Protein AF-A0A5B8LHS2-F1 (afdb_monomer_lite)

Sequence (68 aa):
MFSSKIFRSRYAALFWAAGIVWTAYDVAEANASDPATGNAAVATDQTGDAINAADVGALVNALGDAGK

Foldseek 3Di:
DPPPVCVVDPVSVVVVVVVVVVVVVVVCVVVDDDVVVVVPPQDADPVRHRDDPVNVVVVVVVVVVVVD

Radius of gyration: 27.37 Å; chains: 1; bounding box: 34×45×67 Å

pLDDT: mean 77.46, std 11.82, range [51.25, 94.62]

Organism: NCBI:txid1813879

Secondary structure (DSSP, 8-state):
---GGGGGSHHHHHHHHHHHHHHHHHHHHHTPPPHHHHT----B-TTSPBP-HHHHHHHHHHHHHHT-

Structure (mmCIF, N/CA/C/O backbone):
data_AF-A0A5B8LHS2-F1
#
_entry.id   AF-A0A5B8LHS2-F1
#
loop_
_atom_site.group_PDB
_atom_site.id
_atom_site.type_symbol
_atom_site.label_atom_id
_atom_site.label_alt_id
_atom_site.label_comp_id
_atom_site.label_asym_id
_atom_site.label_entity_id
_atom_site.label_seq_id
_atom_site.pdbx_PDB_ins_code
_atom_site.Cartn_x
_atom_site.Cartn_y
_atom_site.Cartn_z
_atom_site.occupancy
_atom_site.B_iso_or_equiv
_atom_site.auth_seq_id
_atom_site.auth_comp_id
_atom_site.auth_asym_id
_atom_site.auth_atom_id
_atom_site.pdbx_PDB_model_num
ATOM 1 N N . MET A 1 1 ? -3.589 -19.583 28.905 1.00 51.25 1 MET A N 1
ATOM 2 C CA . MET A 1 1 ? -4.960 -19.068 29.124 1.00 51.25 1 MET A CA 1
ATOM 3 C C . MET A 1 1 ? -4.925 -17.561 28.924 1.00 51.25 1 MET A C 1
ATOM 5 O O . MET A 1 1 ? -4.491 -16.848 29.820 1.00 51.25 1 MET A O 1
ATOM 9 N N . PHE A 1 2 ? -5.264 -17.075 27.728 1.00 54.56 2 PHE A N 1
ATOM 10 C CA . PHE A 1 2 ? -5.322 -15.635 27.479 1.00 54.56 2 PHE A CA 1
ATOM 11 C C . PHE A 1 2 ? -6.486 -15.064 28.288 1.00 54.56 2 PHE A C 1
ATOM 13 O O . PHE A 1 2 ? -7.626 -15.495 28.145 1.00 54.56 2 PHE A O 1
ATOM 20 N N . SER A 1 3 ? -6.178 -14.169 29.221 1.00 59.88 3 SER A N 1
ATOM 21 C CA . SER A 1 3 ? -7.164 -13.577 30.116 1.00 59.88 3 SER A CA 1
ATOM 22 C C . SER A 1 3 ? -8.132 -12.725 29.291 1.00 59.88 3 SER A C 1
ATOM 24 O O . SER A 1 3 ? -7.787 -11.614 28.891 1.00 59.88 3 SER A O 1
ATOM 26 N N . SER A 1 4 ? -9.360 -13.210 29.061 1.00 59.06 4 SER A N 1
ATOM 27 C CA . SER A 1 4 ? -10.450 -12.492 28.364 1.00 59.06 4 SER A CA 1
ATOM 28 C C . SER A 1 4 ? -10.838 -11.151 29.011 1.00 59.06 4 SER A C 1
ATOM 30 O O . SER A 1 4 ? -11.748 -10.465 28.552 1.00 59.06 4 SER A O 1
ATOM 32 N N . LYS A 1 5 ? -10.142 -10.741 30.077 1.00 59.97 5 LYS A N 1
ATOM 33 C CA . LYS A 1 5 ? -10.341 -9.487 30.804 1.00 59.97 5 LYS A CA 1
ATOM 34 C C . LYS A 1 5 ? -9.935 -8.247 30.001 1.00 59.97 5 LYS A C 1
ATOM 36 O O . LYS A 1 5 ? -10.414 -7.167 30.341 1.00 59.97 5 LYS A O 1
ATOM 41 N N . ILE A 1 6 ? -9.133 -8.379 28.934 1.00 59.66 6 ILE A N 1
ATOM 42 C CA . ILE A 1 6 ? -8.802 -7.248 28.043 1.00 59.66 6 ILE A CA 1
ATOM 43 C C . ILE A 1 6 ? -10.063 -6.682 27.362 1.00 59.66 6 ILE A C 1
ATOM 45 O O . ILE A 1 6 ? -10.187 -5.471 27.205 1.00 59.66 6 ILE A O 1
ATOM 49 N N . PHE A 1 7 ? -11.054 -7.536 27.072 1.00 57.59 7 PHE A N 1
ATOM 50 C CA . PHE A 1 7 ? -12.293 -7.146 26.389 1.00 57.59 7 PHE A CA 1
ATOM 51 C C . PHE A 1 7 ? -13.367 -6.566 27.319 1.00 57.59 7 PHE A C 1
ATOM 53 O O . PHE A 1 7 ? -14.402 -6.101 26.854 1.00 57.59 7 PHE A O 1
ATOM 60 N N . ARG A 1 8 ? -13.140 -6.549 28.640 1.00 62.62 8 ARG A N 1
ATOM 61 C CA . ARG A 1 8 ? -14.069 -5.917 29.597 1.00 62.62 8 ARG A CA 1
ATOM 62 C C . ARG A 1 8 ? -13.971 -4.393 29.538 1.00 62.62 8 ARG A C 1
ATOM 64 O O . ARG A 1 8 ? -14.963 -3.698 29.750 1.00 62.62 8 ARG A O 1
ATOM 71 N N . SER A 1 9 ? -12.775 -3.865 29.286 1.00 75.94 9 SER A N 1
ATOM 72 C CA . SER A 1 9 ? -12.556 -2.428 29.151 1.00 75.94 9 SER A CA 1
ATOM 73 C C . SER A 1 9 ? -12.688 -2.035 27.686 1.00 75.94 9 SER A C 1
ATOM 75 O O . SER A 1 9 ? -11.816 -2.336 26.876 1.00 75.94 9 SER A O 1
ATOM 77 N N . ARG A 1 10 ? -13.767 -1.314 27.367 1.00 76.44 10 ARG A N 1
ATOM 78 C CA . ARG A 1 10 ? -14.006 -0.720 26.041 1.00 76.44 10 ARG A CA 1
ATOM 79 C C . ARG A 1 10 ? -12.787 0.030 25.496 1.00 76.44 10 ARG A C 1
ATOM 81 O O . ARG A 1 10 ? -12.469 -0.097 24.324 1.00 76.44 10 ARG A O 1
ATOM 88 N N . TYR A 1 11 ? -12.065 0.751 26.354 1.00 86.50 11 TYR A N 1
ATOM 89 C CA . TYR A 1 11 ? -10.882 1.507 25.946 1.00 86.50 11 TYR A CA 1
ATOM 90 C C . TYR A 1 11 ? -9.662 0.611 25.717 1.00 86.50 11 TYR A C 1
ATOM 92 O O . TYR A 1 11 ? -8.942 0.813 24.747 1.00 86.50 11 TYR A O 1
ATOM 100 N N . ALA A 1 12 ? -9.450 -0.412 26.550 1.00 83.50 12 ALA A N 1
ATOM 101 C CA . ALA A 1 12 ? -8.343 -1.349 26.347 1.00 83.50 12 ALA A CA 1
ATOM 102 C C . ALA A 1 12 ? -8.518 -2.160 25.054 1.00 83.50 12 ALA A C 1
ATOM 104 O O . ALA A 1 12 ? -7.546 -2.384 24.341 1.00 83.50 12 ALA A O 1
ATOM 105 N N . ALA A 1 13 ? -9.758 -2.537 24.722 1.00 84.56 13 ALA A N 1
ATOM 106 C CA . ALA A 1 13 ? -10.076 -3.199 23.462 1.00 84.56 13 ALA A CA 1
ATOM 107 C C . ALA A 1 13 ? -9.757 -2.314 22.243 1.00 84.56 13 ALA A C 1
ATOM 109 O O . ALA A 1 13 ? -9.204 -2.815 21.268 1.00 84.56 13 ALA A O 1
ATOM 110 N N . LEU A 1 14 ? -10.040 -1.006 22.311 1.00 88.62 14 LEU A N 1
ATOM 111 C CA . LEU A 1 14 ? -9.702 -0.064 21.236 1.00 88.62 14 LEU A CA 1
ATOM 112 C C . LEU A 1 14 ? -8.188 0.090 21.055 1.00 88.62 14 LEU A C 1
ATOM 114 O O . LEU A 1 14 ? -7.710 0.023 19.928 1.00 88.62 14 LEU A O 1
ATOM 118 N N . PHE A 1 15 ? -7.422 0.240 22.141 1.00 89.38 15 PHE A N 1
ATOM 119 C CA . PHE A 1 15 ? -5.958 0.313 22.048 1.00 89.38 15 PHE A CA 1
ATOM 120 C C . PHE A 1 15 ? -5.343 -0.988 21.526 1.00 89.38 15 PHE A C 1
ATOM 122 O O . PHE A 1 15 ? -4.392 -0.959 20.749 1.00 89.38 15 PHE A O 1
ATOM 129 N N . TRP A 1 16 ? -5.914 -2.129 21.907 1.00 89.25 16 TRP A N 1
ATOM 130 C CA . TRP A 1 16 ? -5.491 -3.425 21.393 1.00 89.25 16 TRP A CA 1
ATOM 131 C C . TRP A 1 16 ? -5.785 -3.571 19.894 1.00 89.25 16 TRP A C 1
ATOM 133 O O . TRP A 1 16 ? -4.903 -3.956 19.130 1.00 89.25 16 TRP A O 1
ATOM 143 N N . ALA A 1 17 ? -6.988 -3.192 19.456 1.00 90.06 17 ALA A N 1
ATOM 144 C CA . ALA A 1 17 ? -7.355 -3.187 18.044 1.00 90.06 17 ALA A CA 1
ATOM 145 C C . ALA A 1 17 ? -6.469 -2.235 17.224 1.00 90.06 17 ALA A C 1
ATOM 147 O O . ALA A 1 17 ? -6.007 -2.614 16.152 1.00 90.06 17 ALA A O 1
ATOM 148 N N . ALA A 1 18 ? -6.172 -1.040 17.744 1.00 92.19 18 ALA A N 1
ATOM 149 C CA . ALA A 1 18 ? -5.268 -0.091 17.098 1.00 92.19 18 ALA A CA 1
ATOM 150 C C . ALA A 1 18 ? -3.863 -0.682 16.896 1.00 92.19 18 ALA A C 1
ATOM 152 O O . ALA A 1 18 ? -3.294 -0.536 15.819 1.00 92.19 18 ALA A O 1
ATOM 153 N N . GLY A 1 19 ? -3.336 -1.410 17.888 1.00 93.81 19 GLY A N 1
ATOM 154 C CA . GLY A 1 19 ? -2.061 -2.119 17.756 1.00 93.81 19 GLY A CA 1
ATOM 155 C C . GLY A 1 19 ? -2.078 -3.181 16.653 1.00 93.81 19 GLY A C 1
ATOM 156 O O . GLY A 1 19 ? -1.133 -3.273 15.876 1.00 93.81 19 GLY A O 1
ATOM 157 N N . ILE A 1 20 ? -3.169 -3.939 16.521 1.00 94.19 20 ILE A N 1
ATOM 158 C CA . ILE A 1 20 ? -3.304 -4.934 15.446 1.00 94.19 20 ILE A CA 1
ATOM 159 C C . ILE A 1 20 ? -3.357 -4.262 14.078 1.00 94.19 20 ILE A C 1
ATOM 161 O O . ILE A 1 20 ? -2.622 -4.665 13.180 1.00 94.19 20 ILE A O 1
ATOM 165 N N . VAL A 1 21 ? -4.189 -3.230 13.925 1.00 94.62 21 VAL A N 1
ATOM 166 C CA . VAL A 1 21 ? -4.309 -2.485 12.663 1.00 94.62 21 VAL A CA 1
ATOM 167 C C . VAL A 1 21 ? -2.963 -1.883 12.264 1.00 94.62 21 VAL A C 1
ATOM 169 O O . VAL A 1 21 ? -2.579 -1.995 11.104 1.00 94.62 21 VAL A O 1
ATOM 172 N N . TRP A 1 22 ? -2.217 -1.331 13.226 1.00 93.12 22 TRP A N 1
ATOM 173 C CA . TRP A 1 22 ? -0.862 -0.831 13.001 1.00 93.12 22 TRP A CA 1
ATOM 174 C C . TRP A 1 22 ? 0.069 -1.922 12.460 1.00 93.12 22 TRP A C 1
ATOM 176 O O . TRP A 1 22 ? 0.685 -1.744 11.416 1.00 93.12 22 TRP A O 1
ATOM 186 N N . THR A 1 23 ? 0.141 -3.078 13.126 1.00 92.31 23 THR A N 1
ATOM 187 C CA . THR A 1 23 ? 1.023 -4.175 12.683 1.00 92.31 23 THR A CA 1
ATOM 188 C C . THR A 1 23 ? 0.623 -4.758 11.328 1.00 92.31 23 THR A C 1
ATOM 190 O O . THR A 1 23 ? 1.488 -5.105 10.532 1.00 92.31 23 THR A O 1
ATOM 193 N N . ALA A 1 24 ? -0.676 -4.845 11.038 1.00 90.75 24 ALA A N 1
ATOM 194 C CA . ALA A 1 24 ? -1.165 -5.300 9.742 1.00 90.75 24 ALA A CA 1
ATOM 195 C C . ALA A 1 24 ? -0.777 -4.327 8.621 1.00 90.75 24 ALA A C 1
ATOM 197 O O . ALA A 1 24 ? -0.401 -4.772 7.540 1.00 90.75 24 ALA A O 1
ATOM 198 N N . TYR A 1 25 ? -0.846 -3.020 8.890 1.00 90.38 25 TYR A N 1
ATOM 199 C CA . TYR A 1 25 ? -0.412 -1.988 7.955 1.00 90.38 25 TYR A CA 1
ATOM 200 C C . TYR A 1 25 ? 1.093 -2.084 7.671 1.00 90.38 25 TYR A C 1
ATOM 202 O O . TYR A 1 25 ? 1.474 -2.163 6.510 1.00 90.38 25 TYR A O 1
ATOM 210 N N . ASP A 1 26 ? 1.926 -2.182 8.709 1.00 88.81 26 ASP A N 1
ATOM 211 C CA . ASP A 1 26 ? 3.388 -2.286 8.575 1.00 88.81 26 ASP A CA 1
ATOM 212 C C . ASP A 1 26 ? 3.805 -3.528 7.755 1.00 88.81 26 ASP A C 1
ATOM 214 O O . ASP A 1 26 ? 4.618 -3.459 6.835 1.00 88.81 26 ASP A O 1
ATOM 218 N N . VAL A 1 27 ? 3.157 -4.675 8.001 1.00 87.50 27 VAL A N 1
ATOM 219 C CA . VAL A 1 27 ? 3.378 -5.905 7.219 1.00 87.50 27 VAL A CA 1
ATOM 220 C C . VAL A 1 27 ? 2.894 -5.763 5.773 1.00 87.50 27 VAL A C 1
ATOM 222 O O . VAL A 1 27 ? 3.549 -6.264 4.858 1.00 87.50 27 VAL A O 1
ATOM 225 N N . ALA A 1 28 ? 1.749 -5.118 5.546 1.00 84.94 28 ALA A N 1
ATOM 226 C CA . ALA A 1 28 ? 1.224 -4.907 4.202 1.00 84.94 28 ALA A CA 1
ATOM 227 C C . ALA A 1 28 ? 2.109 -3.950 3.394 1.00 84.94 28 ALA A C 1
ATOM 229 O O . ALA A 1 28 ? 2.353 -4.215 2.221 1.00 84.94 28 ALA A O 1
ATOM 230 N N . GLU A 1 29 ? 2.626 -2.889 4.017 1.00 83.38 29 GLU A N 1
ATOM 231 C CA . GLU A 1 29 ? 3.557 -1.946 3.394 1.00 83.38 29 GLU A CA 1
ATOM 232 C C . GLU A 1 29 ? 4.887 -2.624 3.047 1.00 83.38 29 GLU A C 1
ATOM 234 O O . GLU A 1 29 ? 5.368 -2.486 1.926 1.00 83.38 29 GLU A O 1
ATOM 239 N N . ALA A 1 30 ? 5.436 -3.450 3.943 1.00 79.88 30 ALA A N 1
ATOM 240 C CA . ALA A 1 30 ? 6.667 -4.198 3.680 1.00 79.88 30 ALA A CA 1
ATOM 241 C C . ALA A 1 30 ? 6.563 -5.168 2.485 1.00 79.88 30 ALA A C 1
ATOM 243 O O . ALA A 1 30 ? 7.578 -5.531 1.894 1.00 79.88 30 ALA A O 1
ATOM 244 N N . ASN A 1 31 ? 5.348 -5.599 2.134 1.00 73.69 31 ASN A N 1
ATOM 245 C CA . ASN A 1 31 ? 5.075 -6.466 0.984 1.00 73.69 31 ASN A CA 1
ATOM 246 C C . ASN A 1 31 ? 4.366 -5.726 -0.158 1.00 73.69 31 ASN A C 1
ATOM 248 O O . ASN A 1 31 ? 3.948 -6.359 -1.134 1.00 73.69 31 ASN A O 1
ATOM 252 N N . ALA A 1 32 ? 4.198 -4.407 -0.048 1.00 75.38 32 ALA A N 1
ATOM 253 C CA . ALA A 1 32 ? 3.584 -3.621 -1.096 1.00 75.38 32 ALA A CA 1
ATOM 254 C C . ALA A 1 32 ? 4.503 -3.656 -2.318 1.00 75.38 32 ALA A C 1
ATOM 256 O O . ALA A 1 32 ? 5.677 -3.295 -2.258 1.00 75.38 32 ALA A O 1
ATOM 257 N N . SER A 1 33 ? 3.962 -4.134 -3.437 1.00 70.25 33 SER A N 1
ATOM 258 C CA . SER A 1 33 ? 4.647 -4.021 -4.720 1.00 70.25 33 SER A CA 1
ATOM 259 C C . SER A 1 33 ? 4.793 -2.543 -5.062 1.00 70.25 33 SER A C 1
ATOM 261 O O . SER A 1 33 ? 3.853 -1.774 -4.850 1.00 70.25 33 SER A O 1
ATOM 263 N N . ASP A 1 34 ? 5.955 -2.153 -5.586 1.00 73.25 34 ASP A N 1
ATOM 264 C CA . ASP A 1 34 ? 6.181 -0.783 -6.034 1.00 73.25 34 ASP A CA 1
ATOM 265 C C . ASP A 1 34 ? 5.080 -0.404 -7.051 1.00 73.25 34 ASP A C 1
ATOM 267 O O . ASP A 1 34 ? 4.928 -1.071 -8.083 1.00 73.25 34 ASP A O 1
ATOM 271 N N . PRO A 1 35 ? 4.265 0.634 -6.777 1.00 66.75 35 PRO A N 1
ATOM 272 C CA . PRO A 1 35 ? 3.193 1.039 -7.679 1.00 66.75 35 PRO A CA 1
ATOM 273 C C . PRO A 1 35 ? 3.713 1.431 -9.071 1.00 66.75 35 PRO A C 1
ATOM 275 O O . PRO A 1 35 ? 2.957 1.365 -10.042 1.00 66.75 35 PRO A O 1
ATOM 278 N N . ALA A 1 36 ? 4.998 1.779 -9.209 1.00 65.12 36 ALA A N 1
ATOM 279 C CA . ALA A 1 36 ? 5.623 2.031 -10.502 1.00 65.12 36 ALA A CA 1
ATOM 280 C C . ALA A 1 36 ? 5.765 0.759 -11.356 1.00 65.12 36 ALA A C 1
ATOM 282 O O . ALA A 1 36 ? 5.699 0.846 -12.581 1.00 65.12 36 ALA A O 1
ATOM 283 N N . THR A 1 37 ? 5.893 -0.431 -10.754 1.00 62.81 37 THR A N 1
ATOM 284 C CA . THR A 1 37 ? 6.021 -1.689 -11.513 1.00 62.81 37 THR A CA 1
ATOM 285 C C . THR A 1 37 ? 4.691 -2.135 -12.123 1.00 62.81 37 THR A C 1
ATOM 287 O O . THR A 1 37 ? 4.680 -2.739 -13.192 1.00 62.81 37 THR A O 1
ATOM 290 N N . GLY A 1 38 ? 3.562 -1.805 -11.483 1.00 60.09 38 GLY A N 1
ATOM 291 C CA . GLY A 1 38 ? 2.218 -2.066 -12.017 1.00 60.09 38 GLY A CA 1
ATOM 292 C C . GLY A 1 38 ? 1.773 -1.074 -13.099 1.00 60.09 38 GLY A C 1
ATOM 293 O O . GLY A 1 38 ? 0.952 -1.418 -13.945 1.00 60.09 38 GLY A O 1
ATOM 294 N N . ASN A 1 39 ? 2.355 0.130 -13.099 1.00 57.69 39 ASN A N 1
ATOM 295 C CA . ASN A 1 39 ? 2.070 1.209 -14.049 1.00 57.69 39 ASN A CA 1
ATOM 296 C C . ASN A 1 39 ? 3.177 1.411 -15.094 1.00 57.69 39 ASN A C 1
ATOM 298 O O . ASN A 1 39 ? 3.212 2.456 -15.746 1.00 57.69 39 ASN A O 1
ATOM 302 N N . ALA A 1 40 ? 4.064 0.431 -15.287 1.00 61.44 40 ALA A N 1
ATOM 303 C CA . ALA A 1 40 ? 5.016 0.427 -16.392 1.00 61.44 40 ALA A CA 1
ATOM 304 C C . ALA A 1 40 ? 4.272 0.200 -17.722 1.00 61.44 40 ALA A C 1
ATOM 306 O O . ALA A 1 40 ? 4.378 -0.849 -18.355 1.00 61.44 40 ALA A O 1
ATOM 307 N N . ALA A 1 41 ? 3.472 1.183 -18.139 1.00 65.94 41 ALA A N 1
ATOM 308 C CA . ALA A 1 41 ? 2.957 1.261 -19.489 1.00 65.94 41 ALA A CA 1
ATOM 309 C C . ALA A 1 41 ? 4.170 1.383 -20.412 1.00 65.94 41 ALA A C 1
ATOM 311 O O . ALA A 1 41 ? 4.909 2.368 -20.362 1.00 65.94 41 ALA A O 1
ATOM 312 N N . VAL A 1 42 ? 4.403 0.346 -21.214 1.00 71.19 42 VAL A N 1
ATOM 313 C CA . VAL A 1 42 ? 5.434 0.365 -22.248 1.00 71.19 42 VAL A CA 1
ATOM 314 C C . VAL A 1 42 ? 5.068 1.486 -23.213 1.00 71.19 42 VAL A C 1
ATOM 316 O O . VAL A 1 42 ? 4.084 1.379 -23.943 1.00 71.19 42 VAL A O 1
ATOM 319 N N . ALA A 1 43 ? 5.819 2.589 -23.169 1.00 72.38 43 ALA A N 1
ATOM 320 C CA . ALA A 1 43 ? 5.597 3.715 -24.060 1.00 72.38 43 ALA A CA 1
ATOM 321 C C . ALA A 1 43 ? 5.696 3.211 -25.503 1.00 72.38 43 ALA A C 1
ATOM 323 O O . ALA A 1 43 ? 6.677 2.570 -25.879 1.00 72.38 43 ALA A O 1
ATOM 324 N N . THR A 1 44 ? 4.635 3.430 -26.268 1.00 79.62 44 THR A N 1
ATOM 325 C CA . THR A 1 44 ? 4.465 2.883 -27.611 1.00 79.62 44 THR A CA 1
ATOM 326 C C . THR A 1 44 ? 4.478 4.027 -28.620 1.00 79.62 44 THR A C 1
ATOM 328 O O . THR A 1 44 ? 3.960 5.108 -28.325 1.00 79.62 44 THR A O 1
ATOM 331 N N . ASP A 1 45 ? 5.089 3.824 -29.783 1.00 76.12 45 ASP A N 1
ATOM 332 C CA . ASP A 1 45 ? 5.078 4.797 -30.871 1.00 76.12 45 ASP A CA 1
ATOM 333 C C . ASP A 1 45 ? 3.703 4.840 -31.578 1.00 76.12 45 ASP A C 1
ATOM 335 O O . ASP A 1 45 ? 2.771 4.108 -31.232 1.00 76.12 45 ASP A O 1
ATOM 339 N N . GLN A 1 46 ? 3.545 5.715 -32.578 1.00 76.62 46 GLN A N 1
ATOM 340 C CA . GLN A 1 46 ? 2.279 5.819 -33.324 1.00 76.62 46 GLN A CA 1
ATOM 341 C C . GLN A 1 46 ? 1.942 4.573 -34.160 1.00 76.62 46 GLN A C 1
ATOM 343 O O . GLN A 1 46 ? 0.803 4.432 -34.606 1.00 76.62 46 GLN A O 1
ATOM 348 N N . THR A 1 47 ? 2.908 3.680 -34.368 1.00 83.25 47 THR A N 1
ATOM 349 C CA . THR A 1 47 ? 2.771 2.422 -35.110 1.00 83.25 47 THR A CA 1
ATOM 350 C C . THR A 1 47 ? 2.348 1.270 -34.194 1.00 83.25 47 THR A C 1
ATOM 352 O O . THR A 1 47 ? 1.896 0.234 -34.678 1.00 83.25 47 THR A O 1
ATOM 355 N N . GLY A 1 48 ? 2.419 1.459 -32.872 1.00 78.75 48 GLY A N 1
ATOM 356 C CA . GLY A 1 48 ? 2.135 0.418 -31.890 1.00 78.75 48 GLY A CA 1
ATOM 357 C C . GLY A 1 48 ? 3.371 -0.383 -31.469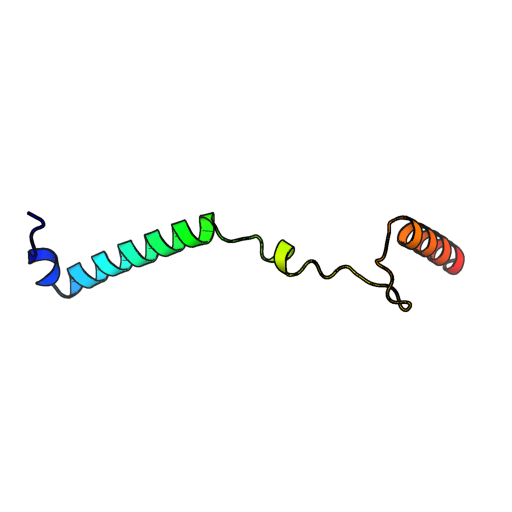 1.00 78.75 48 GLY A C 1
ATOM 358 O O . GLY A 1 48 ? 3.220 -1.368 -30.744 1.00 78.75 48 GLY A O 1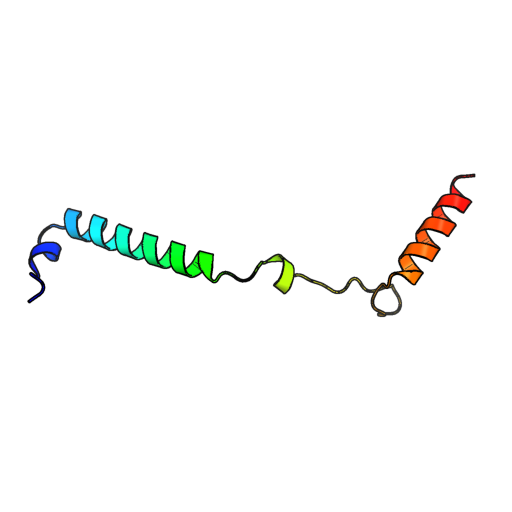
ATOM 359 N N . ASP A 1 49 ? 4.573 0.058 -31.848 1.00 82.50 49 ASP A N 1
ATOM 360 C CA . ASP A 1 49 ? 5.835 -0.554 -31.445 1.00 82.50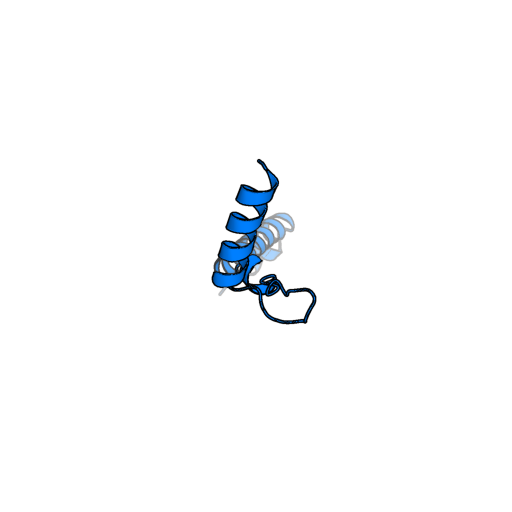 49 ASP A CA 1
ATOM 361 C C . ASP A 1 49 ? 6.377 0.067 -30.150 1.00 82.50 49 ASP A C 1
ATOM 363 O O . ASP A 1 49 ? 6.251 1.266 -29.890 1.00 82.50 49 ASP A O 1
ATOM 367 N N . ALA A 1 50 ? 6.985 -0.757 -29.296 1.00 84.88 50 ALA A N 1
ATOM 368 C CA . ALA A 1 50 ? 7.582 -0.289 -28.048 1.00 84.88 50 ALA A CA 1
ATOM 369 C C . ALA A 1 50 ? 8.764 0.654 -28.331 1.00 84.88 50 ALA A C 1
ATOM 371 O O . ALA A 1 50 ? 9.717 0.263 -29.011 1.00 84.88 50 ALA A O 1
ATOM 372 N N . ILE A 1 51 ? 8.731 1.859 -27.751 1.00 83.81 51 ILE A N 1
ATOM 373 C CA . ILE A 1 51 ? 9.811 2.842 -27.878 1.00 83.81 51 ILE A CA 1
ATOM 374 C C . ILE A 1 51 ? 11.092 2.243 -27.299 1.00 83.81 51 ILE A C 1
ATOM 376 O O . ILE A 1 51 ? 11.142 1.834 -26.135 1.00 83.81 51 ILE A O 1
ATOM 380 N N . ASN A 1 52 ? 12.144 2.215 -28.110 1.00 84.06 52 ASN A N 1
ATOM 381 C CA . ASN A 1 52 ? 13.443 1.672 -27.747 1.00 84.06 52 ASN A CA 1
ATOM 382 C C . ASN A 1 52 ? 14.538 2.760 -27.761 1.00 84.06 52 ASN A C 1
ATOM 384 O O . ASN A 1 52 ? 14.316 3.925 -28.092 1.00 84.06 52 ASN A O 1
ATOM 388 N N . ALA A 1 53 ? 15.757 2.388 -27.363 1.00 83.19 53 ALA A N 1
ATOM 389 C CA . ALA A 1 53 ? 16.869 3.331 -27.235 1.00 83.19 53 ALA A CA 1
ATOM 390 C C . ALA A 1 53 ? 17.314 3.958 -28.573 1.00 83.19 53 ALA A C 1
ATOM 392 O O . ALA A 1 53 ? 17.856 5.065 -28.574 1.00 83.19 53 ALA A O 1
ATOM 393 N N . ALA A 1 54 ? 17.091 3.278 -29.702 1.00 83.75 54 ALA A N 1
ATOM 394 C CA . ALA A 1 54 ? 17.409 3.818 -31.021 1.00 83.75 54 ALA A CA 1
ATOM 395 C C . ALA A 1 54 ? 16.445 4.950 -31.405 1.00 83.75 54 ALA A C 1
ATOM 397 O O . ALA A 1 54 ? 16.891 5.968 -31.937 1.00 83.75 54 ALA A O 1
ATOM 398 N N . ASP A 1 55 ? 15.164 4.822 -31.050 1.00 81.56 55 ASP A N 1
ATOM 399 C CA . ASP A 1 55 ? 14.145 5.849 -31.304 1.00 81.56 55 ASP A CA 1
ATOM 400 C C . ASP A 1 55 ? 14.462 7.143 -30.544 1.00 81.56 55 ASP A C 1
ATOM 402 O O . ASP A 1 55 ? 14.418 8.240 -31.104 1.00 81.56 55 ASP 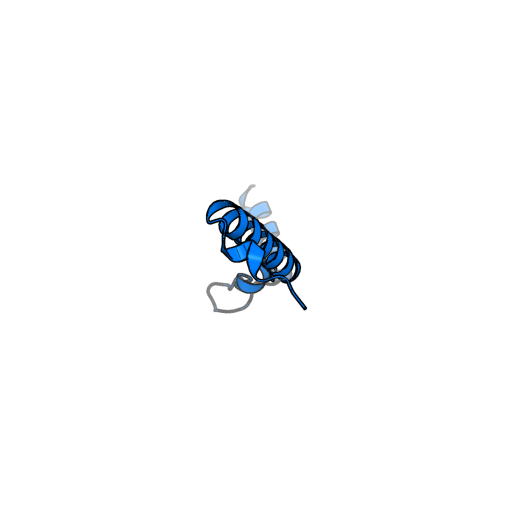A O 1
ATOM 406 N N . VAL A 1 56 ? 14.879 7.018 -29.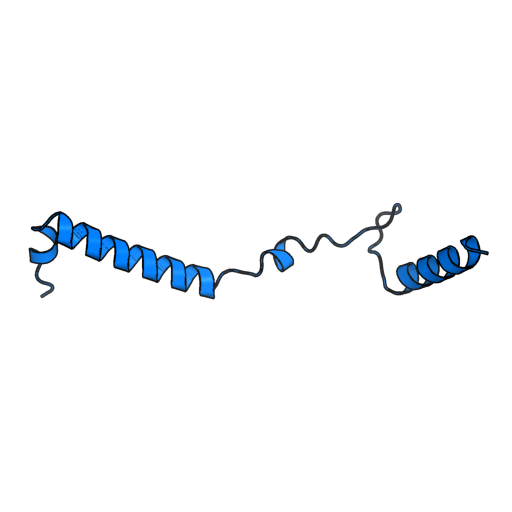278 1.00 86.25 56 VAL A N 1
ATOM 407 C CA . VAL A 1 56 ? 15.321 8.158 -28.457 1.00 86.25 56 VAL A CA 1
ATOM 408 C C . VAL A 1 56 ? 16.542 8.841 -29.081 1.00 86.25 56 VAL A C 1
ATOM 410 O O . VAL A 1 56 ? 16.599 10.069 -29.142 1.00 86.25 56 VAL A O 1
ATOM 413 N N . GLY A 1 57 ? 17.502 8.066 -29.595 1.00 84.75 57 GLY A N 1
ATOM 414 C CA . GLY A 1 57 ? 18.675 8.606 -30.285 1.00 84.75 57 GLY A CA 1
ATOM 415 C C . GLY A 1 57 ? 18.317 9.381 -31.556 1.00 84.75 57 GLY A C 1
ATOM 416 O O . GLY A 1 57 ? 18.837 10.474 -31.783 1.00 84.75 57 GLY A O 1
ATOM 417 N N . ALA A 1 58 ? 17.392 8.856 -32.362 1.00 83.88 58 ALA A N 1
ATOM 418 C CA . ALA A 1 58 ? 16.910 9.529 -33.566 1.00 83.88 58 ALA A CA 1
ATOM 419 C C . ALA A 1 58 ? 16.185 10.848 -33.241 1.00 83.88 58 ALA A C 1
ATOM 421 O O . ALA A 1 58 ? 16.436 11.860 -33.896 1.00 83.88 58 ALA A O 1
ATOM 422 N N . LEU A 1 59 ? 15.353 10.863 -32.194 1.00 84.06 59 LEU A N 1
ATOM 423 C CA . LEU A 1 59 ? 14.653 12.061 -31.716 1.00 84.06 59 LEU A CA 1
ATOM 424 C C . LEU A 1 59 ? 15.616 13.151 -31.235 1.00 84.06 59 LEU A C 1
ATOM 426 O O . LEU A 1 59 ? 15.454 14.315 -31.596 1.00 84.06 59 LEU A O 1
ATOM 430 N N . VAL A 1 60 ? 16.630 12.787 -30.445 1.00 88.00 60 VAL A N 1
ATOM 431 C CA . VAL A 1 60 ? 17.634 13.740 -29.943 1.00 88.00 60 VAL A CA 1
ATOM 432 C C . VAL A 1 60 ? 18.407 14.379 -31.096 1.00 88.00 60 VAL A C 1
ATOM 434 O O . VAL A 1 60 ? 18.592 15.596 -31.109 1.00 88.00 60 VAL A O 1
ATOM 437 N N . ASN A 1 61 ? 18.807 13.580 -32.085 1.00 85.12 61 ASN A N 1
ATOM 438 C CA . ASN A 1 61 ? 19.508 14.082 -33.265 1.00 85.12 61 ASN A CA 1
ATOM 439 C C . ASN A 1 61 ? 18.612 15.012 -34.100 1.00 85.12 61 ASN A C 1
ATOM 441 O O . ASN A 1 61 ? 19.027 16.117 -34.439 1.00 85.12 61 ASN A O 1
ATOM 445 N N . ALA A 1 62 ? 17.362 14.615 -34.357 1.00 84.75 62 ALA A N 1
ATOM 446 C CA . ALA A 1 62 ? 16.399 15.428 -35.098 1.00 84.75 62 ALA A CA 1
ATOM 447 C C . ALA A 1 62 ? 16.071 16.756 -34.391 1.00 84.75 62 ALA A C 1
ATOM 449 O O . ALA A 1 62 ? 15.960 17.793 -35.043 1.00 84.75 62 ALA A O 1
ATOM 450 N N . LEU A 1 63 ? 15.957 16.755 -33.058 1.00 84.69 63 LEU A N 1
ATOM 451 C CA . LEU A 1 63 ? 15.720 17.971 -32.278 1.00 84.69 63 LEU A CA 1
ATOM 452 C C . LEU A 1 63 ? 16.948 18.893 -32.267 1.00 84.69 63 LEU A C 1
ATOM 454 O O . LEU A 1 63 ? 16.805 20.110 -32.360 1.00 84.69 63 LEU A O 1
ATOM 458 N N . GLY A 1 64 ? 18.151 18.318 -32.192 1.00 82.19 64 GLY A N 1
ATOM 459 C CA . GLY A 1 64 ? 19.402 19.063 -32.323 1.00 82.19 64 GLY A CA 1
ATOM 460 C C . GLY A 1 64 ? 19.558 19.717 -33.698 1.00 82.19 64 GLY A C 1
ATOM 461 O O . GLY A 1 64 ? 20.068 20.831 -33.777 1.00 82.19 64 GLY A O 1
ATOM 462 N N . ASP A 1 65 ? 19.088 19.058 -34.760 1.00 72.75 65 ASP A N 1
ATOM 463 C CA . ASP A 1 65 ? 19.089 19.551 -36.144 1.00 72.75 65 ASP A CA 1
ATOM 464 C C . ASP A 1 65 ? 17.996 20.586 -36.442 1.00 72.75 65 ASP A C 1
ATOM 466 O O . ASP A 1 65 ? 18.228 21.477 -37.250 1.00 72.75 65 ASP A O 1
ATOM 470 N N . ALA A 1 66 ? 16.844 20.530 -35.770 1.00 66.12 66 ALA A N 1
ATOM 471 C CA . ALA A 1 66 ? 15.762 21.507 -35.928 1.00 66.12 66 ALA A CA 1
ATOM 472 C C . ALA A 1 66 ? 15.983 22.823 -35.151 1.00 66.12 66 ALA A C 1
ATOM 474 O O . ALA A 1 66 ? 15.262 23.797 -35.364 1.00 66.12 66 ALA A O 1
ATOM 475 N N . GLY A 1 67 ? 16.942 22.844 -34.218 1.00 61.84 67 GLY A N 1
ATOM 476 C CA . GLY A 1 67 ? 17.290 24.011 -33.397 1.00 61.84 67 GLY A CA 1
ATOM 477 C C . GLY A 1 67 ? 18.348 24.947 -33.999 1.00 61.84 67 GLY 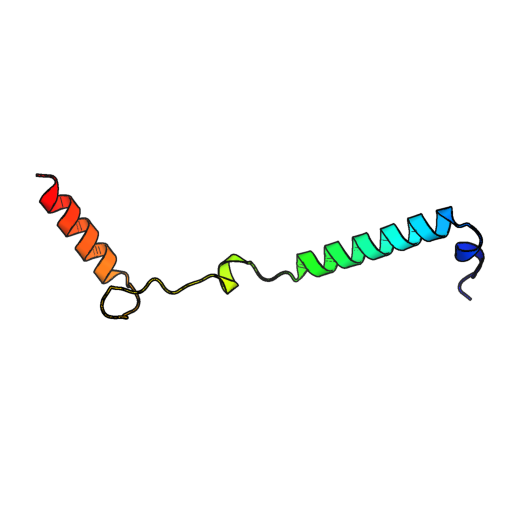A C 1
ATOM 478 O O . GLY A 1 67 ? 18.815 25.846 -33.299 1.00 61.84 67 GLY A O 1
ATOM 479 N N . LYS A 1 68 ? 18.751 24.728 -35.252 1.00 53.97 68 LYS A N 1
ATOM 480 C CA . LYS A 1 68 ? 19.720 25.525 -36.024 1.00 53.97 68 LYS A CA 1
ATOM 481 C C . LYS A 1 68 ? 19.088 25.971 -37.336 1.00 53.97 68 LYS A C 1
ATOM 483 O O . LYS A 1 68 ? 19.511 27.039 -37.826 1.00 53.97 68 LYS A O 1
#